Protein AF-A0A3G3IM47-F1 (afdb_monomer_lite)

Foldseek 3Di:
DVVVVVVVVVVVVVVVVVVVVLVVLLVQLLVLLVQLLVLLVQLVVQLPDPQHDLVSLLVSLVRLVVSLVRLVVSLVPHDPVCSVVSVVSSVSSVVSSVSSLVSSLSSQQVPFAKEFAQPPQDPQKWKAWDPSRDIGTADNRIDTDDAQIWIFIDRVPRTDDIDGAHVHDDHDYDDPDPPPD

pLDDT: mean 86.41, std 14.93, range [42.03, 98.44]

Radius of gyration: 25.39 Å; chains: 1; bounding box: 59×24×100 Å

Organism: NCBI:txid2360

Secondary structure (DSSP, 8-state):
-HHHHHHHHHHHHHHHHHHHHHHHHHHHHHHHHHHHHHHHHHHHHHHTSSS--HHHHHHHHHHHHHHHHHHHHHGGGS-GGGHHHHHHHHHHHHHHHHHHHHHHHHHHHHHSEEEEEEES--TTEEEEETTT--EEE-BTTEEEE-TT-EEEEEETTEEEEEEE--SSPPPEE-PPP----

Structure (mmCIF, N/CA/C/O backbone):
data_AF-A0A3G3IM47-F1
#
_entry.id   AF-A0A3G3IM47-F1
#
loop_
_atom_site.group_PDB
_atom_site.id
_atom_site.type_symbol
_atom_site.label_atom_id
_atom_site.label_alt_id
_atom_site.label_comp_id
_atom_site.label_asym_id
_atom_site.label_entity_id
_atom_site.label_seq_id
_atom_site.pdbx_PDB_ins_code
_atom_site.Cartn_x
_atom_site.Cartn_y
_atom_site.Cartn_z
_atom_site.occupancy
_atom_site.B_iso_or_equiv
_atom_site.auth_seq_id
_atom_site.auth_comp_id
_atom_site.auth_asym_id
_atom_site.auth_atom_id
_atom_site.pdbx_PDB_model_num
ATOM 1 N N . MET A 1 1 ? 40.577 -6.777 -50.845 1.00 56.41 1 MET A N 1
ATOM 2 C CA . MET A 1 1 ? 39.109 -6.624 -51.011 1.00 56.41 1 MET A CA 1
ATOM 3 C C . MET A 1 1 ? 38.283 -7.627 -50.199 1.00 56.41 1 MET A C 1
ATOM 5 O O . MET A 1 1 ? 37.457 -7.174 -49.422 1.00 56.41 1 MET A O 1
ATOM 9 N N . LYS A 1 2 ? 38.509 -8.951 -50.280 1.00 55.22 2 LYS A N 1
ATOM 10 C CA . LYS A 1 2 ? 37.697 -9.957 -49.548 1.00 55.22 2 LYS A CA 1
ATOM 11 C C . LYS A 1 2 ? 37.670 -9.803 -48.009 1.00 55.22 2 LYS A C 1
ATOM 13 O O . LYS A 1 2 ? 36.618 -9.989 -47.411 1.00 55.22 2 LYS A O 1
ATOM 18 N N . ASN A 1 3 ? 38.778 -9.401 -47.376 1.00 56.66 3 ASN A N 1
ATOM 19 C CA . ASN A 1 3 ? 38.828 -9.201 -45.916 1.00 56.66 3 ASN A CA 1
ATOM 20 C C . ASN A 1 3 ? 38.098 -7.933 -45.442 1.00 56.66 3 ASN A C 1
ATOM 22 O O . ASN A 1 3 ? 37.548 -7.924 -44.348 1.00 56.66 3 ASN A O 1
ATOM 26 N N . PHE A 1 4 ? 38.040 -6.891 -46.276 1.00 51.66 4 PHE A N 1
ATOM 27 C CA . PHE A 1 4 ? 37.393 -5.621 -45.930 1.00 51.66 4 PHE A CA 1
ATOM 28 C C . PHE A 1 4 ? 35.862 -5.761 -45.906 1.00 51.66 4 PHE A C 1
ATOM 30 O O . PHE A 1 4 ? 35.204 -5.291 -44.987 1.00 51.66 4 PHE A O 1
ATOM 37 N N . ILE A 1 5 ? 35.306 -6.516 -46.862 1.00 61.56 5 ILE A N 1
ATOM 38 C CA . ILE A 1 5 ? 33.871 -6.843 -46.917 1.00 61.56 5 ILE A CA 1
ATOM 39 C C . ILE A 1 5 ? 33.459 -7.703 -45.712 1.00 61.56 5 ILE A C 1
ATOM 41 O O . ILE A 1 5 ? 32.406 -7.470 -45.127 1.00 61.56 5 ILE A O 1
ATOM 45 N N . LYS A 1 6 ? 34.311 -8.653 -45.294 1.00 53.78 6 LYS A N 1
ATOM 46 C CA . LYS A 1 6 ? 34.072 -9.478 -44.098 1.00 53.78 6 LYS A CA 1
ATOM 47 C C . LYS A 1 6 ? 33.996 -8.636 -42.821 1.00 53.78 6 LYS A C 1
ATOM 49 O O . LYS A 1 6 ? 33.078 -8.835 -42.041 1.00 53.78 6 LYS A O 1
ATOM 54 N N . ILE A 1 7 ? 34.913 -7.683 -42.635 1.00 61.50 7 ILE A N 1
ATOM 55 C CA . ILE A 1 7 ? 34.925 -6.793 -41.460 1.00 61.50 7 ILE A CA 1
ATOM 56 C C . ILE A 1 7 ? 33.663 -5.921 -41.419 1.00 61.50 7 ILE A C 1
ATOM 58 O O . ILE A 1 7 ? 33.028 -5.829 -40.373 1.00 61.50 7 ILE A O 1
ATOM 62 N N . ILE A 1 8 ? 33.259 -5.345 -42.556 1.00 64.00 8 ILE A N 1
ATOM 63 C CA . ILE A 1 8 ? 32.045 -4.520 -42.652 1.00 64.00 8 ILE A CA 1
ATOM 64 C C . ILE A 1 8 ? 30.786 -5.344 -42.349 1.00 64.00 8 ILE A C 1
ATOM 66 O O . ILE A 1 8 ? 29.930 -4.884 -41.597 1.00 64.00 8 ILE A O 1
ATOM 70 N N . MET A 1 9 ? 30.682 -6.573 -42.871 1.00 57.03 9 MET A N 1
ATOM 71 C CA . MET A 1 9 ? 29.553 -7.464 -42.573 1.00 57.03 9 MET A CA 1
ATOM 72 C C . MET A 1 9 ? 29.474 -7.824 -41.088 1.00 57.03 9 MET A C 1
ATOM 74 O O . MET A 1 9 ? 28.389 -7.785 -40.517 1.00 57.03 9 MET A O 1
ATOM 78 N N . THR A 1 10 ? 30.603 -8.146 -40.450 1.00 60.84 10 THR A N 1
ATOM 79 C CA . THR A 1 10 ? 30.626 -8.464 -39.016 1.00 60.84 10 THR A CA 1
ATOM 80 C C . THR A 1 10 ? 30.227 -7.253 -38.173 1.00 60.84 10 THR A C 1
ATOM 82 O O . THR A 1 10 ? 29.468 -7.407 -37.221 1.00 60.84 10 THR A O 1
ATOM 85 N N . LEU A 1 11 ? 30.672 -6.047 -38.547 1.00 60.69 11 LEU A N 1
ATOM 86 C CA . LEU A 1 11 ? 30.302 -4.809 -37.857 1.00 60.69 11 LEU A CA 1
ATOM 87 C C . LEU A 1 11 ? 28.799 -4.514 -37.985 1.00 60.69 11 LEU A C 1
ATOM 89 O O . LEU A 1 11 ? 28.153 -4.182 -36.999 1.00 60.69 11 LEU A O 1
ATOM 93 N N . LEU A 1 12 ? 28.230 -4.689 -39.181 1.00 57.31 12 LEU A N 1
ATOM 94 C CA . LEU A 1 12 ? 26.796 -4.518 -39.441 1.00 57.31 12 LEU A CA 1
ATOM 95 C C . LEU A 1 12 ? 25.943 -5.518 -38.658 1.00 57.31 12 LEU A C 1
ATOM 97 O O . LEU A 1 12 ? 24.936 -5.129 -38.075 1.00 57.31 12 LEU A O 1
ATOM 101 N N . VAL A 1 13 ? 26.353 -6.787 -38.606 1.00 59.91 13 VAL A N 1
ATOM 102 C CA . VAL A 1 13 ? 25.663 -7.811 -37.807 1.00 59.91 13 VAL A CA 1
ATOM 103 C C . VAL A 1 13 ? 25.730 -7.469 -36.320 1.00 59.91 13 VAL A C 1
ATOM 105 O O . VAL A 1 13 ? 24.723 -7.592 -35.630 1.00 59.91 13 VAL A O 1
ATOM 108 N N . PHE A 1 14 ? 26.874 -6.983 -35.833 1.00 56.66 14 PHE A N 1
ATOM 109 C CA . PHE A 1 14 ? 27.018 -6.560 -34.442 1.00 56.66 14 PHE A CA 1
ATOM 110 C C . PHE A 1 14 ? 26.111 -5.364 -34.121 1.00 56.66 14 PHE A C 1
ATOM 112 O O . PHE A 1 14 ? 25.335 -5.440 -33.179 1.00 56.66 14 PHE A O 1
ATOM 119 N N . VAL A 1 15 ? 26.103 -4.321 -34.958 1.00 57.84 15 VAL A N 1
ATOM 120 C CA . VAL A 1 15 ? 25.223 -3.146 -34.799 1.00 57.84 15 VAL A CA 1
ATOM 121 C C . VAL A 1 15 ? 23.740 -3.536 -34.832 1.00 57.84 15 VAL A C 1
ATOM 123 O O . VAL A 1 15 ? 22.956 -3.036 -34.030 1.00 57.84 15 VAL A O 1
ATOM 126 N N . MET A 1 16 ? 23.336 -4.454 -35.715 1.00 54.59 16 MET A N 1
ATOM 127 C CA . MET A 1 16 ? 21.949 -4.934 -35.766 1.00 54.59 16 MET A CA 1
ATOM 128 C C . MET A 1 16 ? 21.563 -5.765 -34.536 1.00 54.59 16 MET A C 1
ATOM 130 O O . MET A 1 16 ? 20.450 -5.617 -34.033 1.00 54.59 16 MET A O 1
ATOM 134 N N . LEU A 1 17 ? 22.460 -6.621 -34.035 1.00 55.00 17 LEU A N 1
ATOM 135 C CA . LEU A 1 17 ? 22.230 -7.402 -32.815 1.00 55.00 17 LEU A CA 1
ATOM 136 C C . LEU A 1 17 ? 22.161 -6.502 -31.577 1.00 55.00 17 LEU A C 1
ATOM 138 O O . LEU A 1 17 ? 21.267 -6.684 -30.752 1.00 55.00 17 LEU A O 1
ATOM 142 N N . SER A 1 18 ? 23.037 -5.498 -31.487 1.00 50.84 18 SER A N 1
ATOM 143 C CA . SER A 1 18 ? 23.005 -4.477 -30.440 1.00 50.84 18 SER A CA 1
ATOM 144 C C . SER A 1 18 ? 21.693 -3.699 -30.476 1.00 50.84 18 SER A C 1
ATOM 146 O O . SER A 1 18 ? 21.021 -3.632 -29.459 1.00 50.84 18 SER A O 1
ATOM 148 N N . ASN A 1 19 ? 21.251 -3.218 -31.644 1.00 49.69 19 ASN A N 1
ATOM 149 C CA . ASN A 1 19 ? 19.982 -2.490 -31.781 1.00 49.69 19 ASN A CA 1
ATOM 150 C C . ASN A 1 19 ? 18.741 -3.333 -31.440 1.00 49.69 19 ASN A C 1
ATOM 152 O O . ASN A 1 19 ? 17.735 -2.783 -30.994 1.00 49.69 19 ASN A O 1
ATOM 156 N N . LYS A 1 20 ? 18.793 -4.655 -31.639 1.00 53.84 20 LYS A N 1
ATOM 157 C CA . LYS A 1 20 ? 17.699 -5.559 -31.267 1.00 53.84 20 LYS A CA 1
ATOM 158 C C . LYS A 1 20 ? 17.625 -5.759 -29.752 1.00 53.84 20 LYS A C 1
ATOM 160 O O . LYS A 1 20 ? 16.588 -5.470 -29.172 1.00 53.84 20 LYS A O 1
ATOM 165 N N . ALA A 1 21 ? 18.740 -6.109 -29.108 1.00 53.88 21 ALA A N 1
ATOM 166 C CA . ALA A 1 21 ? 18.813 -6.195 -27.645 1.00 53.88 21 ALA A CA 1
ATOM 167 C C . ALA A 1 21 ? 18.480 -4.848 -26.956 1.00 53.88 21 ALA A C 1
ATOM 169 O O . ALA A 1 21 ? 17.858 -4.821 -25.898 1.00 53.88 21 ALA A O 1
ATOM 170 N N . LEU A 1 22 ? 18.826 -3.727 -27.601 1.00 50.75 22 LEU A N 1
ATOM 171 C CA . LEU A 1 22 ? 18.507 -2.352 -27.194 1.00 50.75 22 LEU A CA 1
ATOM 172 C C . LEU A 1 22 ? 17.009 -2.020 -27.273 1.00 50.75 22 LEU A C 1
ATOM 174 O O . L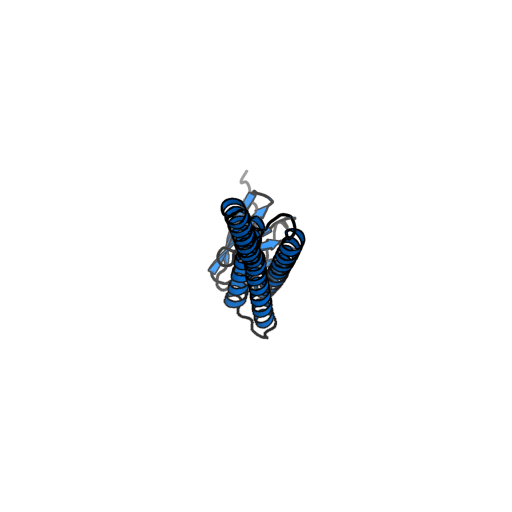EU A 1 22 ? 16.490 -1.236 -26.480 1.00 50.75 22 LEU A O 1
ATOM 178 N N . SER A 1 23 ? 16.314 -2.563 -28.274 1.00 57.25 23 SER A N 1
ATOM 179 C CA . SER A 1 23 ? 14.859 -2.450 -28.403 1.00 57.25 23 SER A CA 1
ATOM 180 C C . SER A 1 23 ? 14.141 -3.304 -27.360 1.00 57.25 23 SER A C 1
ATOM 182 O O . SER A 1 23 ? 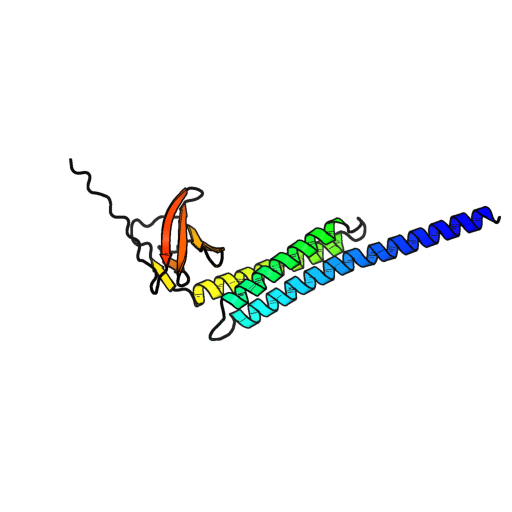13.074 -2.915 -26.894 1.00 57.25 23 SER A O 1
ATOM 184 N N . ASP A 1 24 ? 14.734 -4.437 -26.986 1.00 69.06 24 ASP A N 1
ATOM 185 C CA . ASP A 1 24 ? 14.130 -5.403 -26.073 1.00 69.06 24 ASP A CA 1
ATOM 186 C C . ASP A 1 24 ? 14.134 -4.896 -24.616 1.00 69.06 24 ASP A C 1
ATOM 188 O O . ASP A 1 24 ? 13.150 -5.089 -23.908 1.00 69.06 24 ASP A O 1
ATOM 192 N N . ALA A 1 25 ? 15.173 -4.172 -24.175 1.00 76.69 25 ALA A N 1
ATOM 193 C CA . ALA A 1 25 ? 15.257 -3.659 -22.799 1.00 76.69 25 ALA A CA 1
ATOM 194 C C . ALA A 1 25 ? 14.238 -2.543 -22.493 1.00 76.69 25 ALA A C 1
ATOM 196 O O . ALA A 1 25 ? 13.587 -2.571 -21.452 1.00 76.69 25 ALA A O 1
ATOM 197 N N . VAL A 1 26 ? 14.046 -1.578 -23.401 1.00 85.62 26 VAL A N 1
ATOM 198 C CA . VAL A 1 26 ? 13.015 -0.531 -23.226 1.00 85.62 26 VAL A CA 1
ATOM 199 C C . VAL A 1 26 ? 11.609 -1.123 -23.338 1.00 85.62 26 VAL A C 1
ATOM 201 O O . VAL A 1 26 ? 10.717 -0.743 -22.579 1.00 85.62 26 VAL A O 1
ATOM 204 N N . ALA A 1 27 ? 11.415 -2.100 -24.230 1.00 87.31 27 ALA A N 1
ATOM 205 C CA . ALA A 1 27 ? 10.158 -2.835 -24.313 1.00 87.31 27 ALA A CA 1
ATOM 206 C C . ALA A 1 27 ? 9.838 -3.567 -22.998 1.00 87.31 27 ALA A C 1
ATOM 208 O O . ALA A 1 27 ? 8.695 -3.535 -22.551 1.00 87.31 27 ALA A O 1
ATOM 209 N N . ASP A 1 28 ? 10.837 -4.159 -22.342 1.00 91.06 28 ASP A N 1
ATOM 210 C CA . ASP A 1 28 ? 10.671 -4.833 -21.052 1.00 91.06 28 ASP A CA 1
ATOM 211 C C . ASP A 1 28 ? 10.280 -3.856 -19.926 1.00 91.06 28 ASP A C 1
ATOM 213 O O . ASP A 1 28 ? 9.307 -4.089 -19.203 1.00 91.06 28 ASP A O 1
ATOM 217 N N . VAL A 1 29 ? 10.942 -2.690 -19.845 1.00 93.12 29 VAL A N 1
ATOM 218 C CA . VAL A 1 29 ? 10.541 -1.597 -18.932 1.00 93.12 29 VAL A CA 1
ATOM 219 C C . VAL A 1 29 ? 9.087 -1.187 -19.186 1.00 93.12 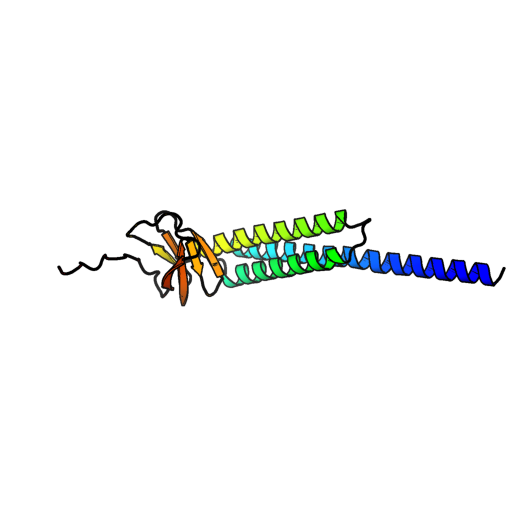29 VAL A C 1
ATOM 221 O O . VAL A 1 29 ? 8.305 -1.065 -18.242 1.00 93.12 29 VAL A O 1
ATOM 224 N N . SER A 1 30 ? 8.703 -1.021 -20.454 1.00 94.44 30 SER A N 1
ATOM 225 C CA . SER A 1 30 ? 7.348 -0.629 -20.855 1.00 94.44 30 SER A CA 1
ATOM 226 C C . SER A 1 30 ? 6.291 -1.670 -20.470 1.00 94.44 30 SER A C 1
ATOM 228 O O . SER A 1 30 ? 5.223 -1.312 -19.962 1.00 94.44 30 SER A O 1
ATOM 230 N N . VAL A 1 31 ? 6.586 -2.963 -20.638 1.00 95.38 31 VAL A N 1
ATOM 231 C CA . VAL A 1 31 ? 5.703 -4.060 -20.212 1.00 95.38 31 VAL A CA 1
ATOM 232 C C . VAL A 1 31 ? 5.500 -4.025 -18.699 1.00 95.38 31 VAL A C 1
ATOM 234 O O . VAL A 1 31 ? 4.362 -4.077 -18.227 1.00 95.38 31 VAL A O 1
ATOM 237 N N . HIS A 1 32 ? 6.575 -3.885 -17.926 1.00 95.06 32 HIS A N 1
ATOM 238 C CA . HIS A 1 32 ? 6.492 -3.824 -16.469 1.00 95.06 32 HIS A CA 1
ATOM 239 C C . HIS A 1 32 ? 5.764 -2.568 -15.964 1.00 95.06 32 HIS A C 1
ATOM 241 O O . HIS A 1 32 ? 4.917 -2.678 -15.073 1.00 95.06 32 HIS A O 1
ATOM 247 N N . ALA A 1 33 ? 6.001 -1.403 -16.570 1.00 95.50 33 ALA A N 1
ATOM 248 C CA . ALA A 1 33 ? 5.268 -0.173 -16.265 1.00 95.50 33 ALA A CA 1
ATOM 249 C C . ALA A 1 33 ? 3.768 -0.304 -16.587 1.00 95.50 33 ALA A C 1
ATOM 251 O O . ALA A 1 33 ? 2.909 0.036 -15.769 1.00 95.50 33 ALA A O 1
ATOM 252 N N . THR A 1 34 ? 3.434 -0.901 -17.734 1.00 96.50 34 THR A N 1
ATOM 253 C CA . THR A 1 34 ? 2.045 -1.187 -18.122 1.00 96.50 34 THR A CA 1
ATOM 254 C C . THR A 1 34 ? 1.373 -2.132 -17.129 1.00 96.50 34 THR A C 1
ATOM 256 O O . THR A 1 34 ? 0.233 -1.892 -16.728 1.00 96.50 34 THR A O 1
ATOM 259 N N . ASN A 1 35 ? 2.069 -3.179 -16.683 1.00 95.81 35 ASN A N 1
ATOM 260 C CA . ASN A 1 35 ? 1.550 -4.112 -15.684 1.00 95.81 35 ASN A CA 1
ATOM 261 C C . ASN A 1 35 ? 1.290 -3.420 -14.340 1.00 95.81 35 ASN A C 1
ATOM 263 O O . ASN A 1 35 ? 0.245 -3.665 -13.732 1.00 95.81 35 ASN A O 1
ATOM 267 N N . ALA A 1 36 ? 2.181 -2.517 -13.912 1.00 97.56 36 ALA A N 1
ATOM 268 C CA . ALA A 1 36 ? 1.983 -1.721 -12.702 1.00 97.56 36 ALA A CA 1
ATOM 269 C C . ALA A 1 36 ? 0.713 -0.865 -12.800 1.00 97.56 36 ALA A C 1
ATOM 271 O O . ALA A 1 36 ? -0.143 -0.914 -11.914 1.00 97.56 36 ALA A O 1
ATOM 272 N N . ARG A 1 37 ? 0.532 -0.162 -13.924 1.00 97.69 37 ARG A N 1
ATOM 273 C CA . ARG A 1 37 ? -0.662 0.649 -14.193 1.00 97.69 37 ARG A CA 1
ATOM 274 C C . ARG A 1 37 ? -1.940 -0.183 -14.254 1.00 97.69 37 ARG A C 1
ATOM 276 O O . ARG A 1 37 ? -2.966 0.211 -13.707 1.00 97.69 37 ARG A O 1
ATOM 283 N N . GLN A 1 38 ? -1.908 -1.339 -14.913 1.00 97.75 38 GLN A N 1
ATOM 284 C CA . GLN A 1 38 ? -3.071 -2.224 -14.982 1.00 97.75 38 GLN A CA 1
ATOM 285 C C . GLN A 1 38 ? -3.455 -2.770 -13.604 1.00 97.75 38 GLN A C 1
ATOM 287 O O . GLN A 1 38 ? -4.644 -2.836 -13.298 1.00 97.75 38 GLN A O 1
ATOM 292 N N . ALA A 1 39 ? -2.476 -3.132 -12.771 1.00 95.94 39 ALA A N 1
ATOM 293 C CA . ALA A 1 39 ? -2.719 -3.545 -11.392 1.00 95.94 39 ALA A CA 1
ATOM 294 C C . ALA A 1 39 ? -3.317 -2.403 -10.559 1.00 95.94 39 ALA A C 1
ATOM 296 O O . ALA A 1 39 ? -4.329 -2.607 -9.893 1.00 95.94 39 ALA A O 1
ATOM 297 N N . ALA A 1 40 ? -2.793 -1.180 -10.683 1.00 97.50 40 ALA A N 1
ATOM 298 C CA . ALA A 1 40 ? -3.372 -0.004 -10.034 1.00 97.50 40 ALA A CA 1
ATOM 299 C C . ALA A 1 40 ? -4.828 0.246 -10.465 1.00 97.50 40 ALA A C 1
ATOM 301 O O . ALA A 1 40 ? -5.703 0.415 -9.621 1.00 97.50 40 ALA A O 1
ATOM 302 N N . ASN A 1 41 ? -5.130 0.150 -11.763 1.00 97.94 41 ASN A N 1
ATOM 303 C CA . ASN A 1 41 ? -6.501 0.279 -12.266 1.00 97.94 41 ASN A CA 1
ATOM 304 C C . ASN A 1 41 ? -7.441 -0.811 -11.719 1.00 97.94 41 ASN A C 1
ATOM 306 O O . ASN A 1 41 ? -8.608 -0.533 -11.445 1.00 97.94 41 ASN A O 1
ATOM 310 N N . ARG A 1 42 ? -6.960 -2.053 -11.556 1.00 97.81 42 ARG A N 1
ATOM 311 C CA . ARG A 1 42 ? -7.745 -3.138 -10.942 1.00 97.81 42 ARG A CA 1
ATOM 312 C C . ARG A 1 42 ? -7.950 -2.916 -9.444 1.00 97.81 42 ARG A C 1
ATOM 314 O O . ARG A 1 42 ? -9.061 -3.138 -8.964 1.00 97.81 42 ARG A O 1
ATOM 321 N N . ALA A 1 43 ? -6.930 -2.433 -8.732 1.00 97.56 43 ALA A N 1
ATOM 322 C CA . ALA A 1 43 ? -7.047 -2.018 -7.335 1.00 97.56 43 ALA A CA 1
ATOM 323 C C . ALA A 1 43 ? -8.119 -0.929 -7.183 1.00 97.56 43 ALA A C 1
ATOM 325 O O . ALA A 1 43 ? -9.018 -1.068 -6.355 1.00 97.56 43 ALA A O 1
ATOM 326 N N . HIS A 1 44 ? -8.084 0.088 -8.047 1.00 98.19 44 HIS A N 1
ATOM 327 C CA . HIS A 1 44 ? -9.061 1.172 -8.068 1.00 98.19 44 HIS A CA 1
ATOM 328 C C . HIS A 1 44 ? -10.480 0.671 -8.336 1.00 98.19 44 HIS A C 1
ATOM 330 O O . HIS A 1 44 ? -11.404 0.958 -7.574 1.00 98.19 44 HIS A O 1
ATOM 336 N N . ALA A 1 45 ? -10.656 -0.133 -9.388 1.00 97.44 45 ALA A N 1
ATOM 337 C CA . ALA A 1 45 ? -11.951 -0.695 -9.760 1.00 97.44 45 ALA A CA 1
ATOM 338 C C . ALA A 1 45 ? -12.571 -1.551 -8.642 1.00 97.44 45 ALA A C 1
ATOM 340 O O . ALA A 1 45 ? -13.793 -1.604 -8.514 1.00 97.44 45 ALA A O 1
ATOM 341 N N . GLU A 1 46 ? -11.750 -2.223 -7.833 1.00 97.94 46 GLU A N 1
ATOM 342 C CA . GLU A 1 46 ? -12.206 -2.933 -6.639 1.00 97.94 46 GLU A CA 1
ATOM 343 C C . GLU A 1 46 ? -12.536 -1.974 -5.484 1.00 97.94 46 GLU A C 1
ATOM 345 O O . GLU A 1 46 ? -13.580 -2.127 -4.851 1.00 97.94 46 GLU A O 1
ATOM 350 N N . ALA A 1 47 ? -11.687 -0.977 -5.224 1.00 97.06 47 ALA A N 1
ATOM 351 C CA . ALA A 1 47 ? -11.827 -0.038 -4.110 1.00 97.06 47 ALA A CA 1
ATOM 352 C C . ALA A 1 47 ? -13.104 0.819 -4.192 1.00 97.06 47 ALA A C 1
ATOM 354 O O . ALA A 1 47 ? -13.728 1.112 -3.166 1.00 97.06 47 ALA A O 1
ATOM 355 N N . VAL A 1 48 ? -13.526 1.189 -5.407 1.00 97.50 48 VAL A N 1
ATOM 356 C CA . VAL A 1 48 ? -14.729 2.011 -5.639 1.00 97.50 48 VAL A CA 1
ATOM 357 C C . VAL A 1 48 ? -16.043 1.231 -5.575 1.00 97.50 48 VAL A C 1
ATOM 359 O O . VAL A 1 48 ? -17.110 1.835 -5.679 1.00 97.50 48 VAL A O 1
ATOM 362 N N . LYS A 1 49 ? -16.007 -0.093 -5.388 1.00 97.12 49 LYS A N 1
ATOM 363 C CA . LYS A 1 49 ? -17.225 -0.887 -5.180 1.00 97.12 49 LYS A CA 1
ATOM 364 C C . LYS A 1 49 ? -17.921 -0.492 -3.877 1.00 97.12 49 LYS A C 1
ATOM 366 O O . LYS A 1 49 ? -17.291 -0.039 -2.913 1.00 97.12 49 LYS A O 1
ATOM 371 N N . ASP A 1 50 ? -19.228 -0.744 -3.822 1.00 93.81 50 ASP A N 1
ATOM 372 C CA . ASP A 1 50 ? -20.033 -0.522 -2.615 1.00 93.81 50 ASP A CA 1
ATOM 373 C C . ASP A 1 50 ? -19.444 -1.285 -1.421 1.00 93.81 50 ASP A C 1
ATOM 375 O O . ASP A 1 50 ? -19.166 -0.695 -0.373 1.00 93.81 50 ASP A O 1
ATOM 379 N N . VAL A 1 51 ? -19.151 -2.573 -1.634 1.00 94.81 51 VAL A N 1
ATOM 380 C CA . VAL A 1 51 ? -18.495 -3.469 -0.675 1.00 94.81 51 VAL A CA 1
ATOM 381 C C . VAL A 1 51 ? -17.163 -3.948 -1.271 1.00 94.81 51 VAL A C 1
ATOM 383 O O . VAL A 1 51 ? -17.147 -4.950 -1.988 1.00 94.81 51 VAL A O 1
ATOM 386 N N . PRO A 1 52 ? -16.053 -3.230 -1.032 1.00 96.06 52 PRO A N 1
ATOM 387 C CA . PRO A 1 52 ? -14.755 -3.584 -1.594 1.00 96.06 52 PRO A CA 1
ATOM 388 C C . PRO A 1 52 ? -14.103 -4.746 -0.830 1.00 96.06 52 PRO A C 1
ATOM 390 O O . PRO A 1 52 ? -14.211 -4.853 0.395 1.00 96.06 52 PRO A O 1
ATOM 393 N N . SER A 1 53 ? -13.363 -5.593 -1.541 1.00 96.50 53 SER A N 1
ATOM 394 C CA . SER A 1 53 ? -12.506 -6.624 -0.955 1.00 96.50 53 SER A CA 1
ATOM 395 C C . SER A 1 53 ? -11.115 -6.066 -0.650 1.00 96.50 53 SER A C 1
ATOM 397 O O . SER A 1 53 ? -10.282 -5.912 -1.546 1.00 96.50 53 SER A O 1
ATOM 399 N N . LEU A 1 54 ? -10.813 -5.841 0.634 1.00 96.19 54 LEU A N 1
ATOM 400 C CA . LEU A 1 54 ? -9.478 -5.411 1.072 1.00 96.19 54 LEU A CA 1
ATOM 401 C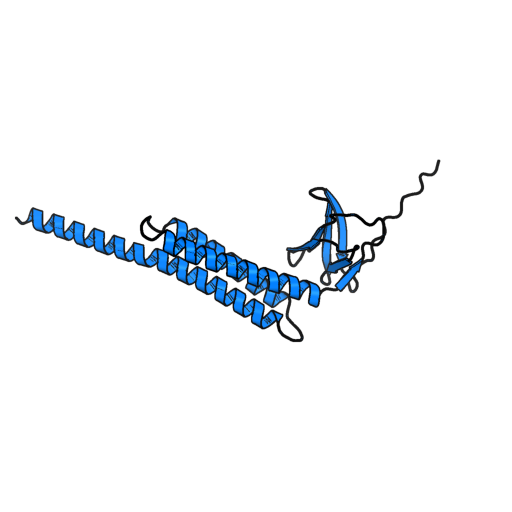 C . LEU A 1 54 ? -8.367 -6.367 0.610 1.00 96.19 54 LEU A C 1
ATOM 403 O O . LEU A 1 54 ? -7.286 -5.926 0.224 1.00 96.19 54 LEU A O 1
ATOM 407 N N . ALA A 1 55 ? -8.625 -7.678 0.626 1.00 95.62 55 ALA A N 1
ATOM 408 C CA . ALA A 1 55 ? -7.650 -8.672 0.187 1.00 95.62 55 ALA A CA 1
ATOM 409 C C . ALA A 1 55 ? -7.309 -8.522 -1.302 1.00 95.62 55 ALA A C 1
ATOM 411 O O . ALA A 1 55 ? -6.138 -8.614 -1.668 1.00 95.62 55 ALA A O 1
ATOM 412 N N . THR A 1 56 ? -8.314 -8.244 -2.135 1.00 97.12 56 THR A N 1
ATOM 413 C CA . THR A 1 56 ? -8.135 -8.032 -3.575 1.00 97.12 56 THR A CA 1
ATOM 414 C C . THR A 1 56 ? -7.382 -6.731 -3.844 1.00 97.12 56 THR A C 1
ATOM 416 O O . THR A 1 56 ? -6.383 -6.756 -4.559 1.00 97.12 56 THR A O 1
ATOM 419 N N . VAL A 1 57 ? -7.779 -5.619 -3.210 1.00 97.62 57 VAL A N 1
ATOM 420 C CA . VAL A 1 57 ? -7.070 -4.333 -3.353 1.00 97.62 57 VAL A CA 1
ATOM 421 C C . VAL A 1 57 ? -5.608 -4.460 -2.908 1.00 97.62 57 VAL A C 1
ATOM 423 O O . VAL A 1 57 ? -4.710 -3.999 -3.607 1.00 97.62 57 VAL A O 1
ATOM 426 N N . ASN A 1 58 ? -5.336 -5.145 -1.791 1.00 97.06 58 ASN A N 1
ATOM 427 C CA . ASN A 1 58 ? -3.969 -5.382 -1.320 1.00 97.06 58 ASN A CA 1
ATOM 428 C C . ASN A 1 58 ? -3.148 -6.262 -2.278 1.00 97.06 58 ASN A C 1
ATOM 430 O O . ASN A 1 58 ? -1.956 -6.023 -2.460 1.00 97.06 58 ASN A O 1
ATOM 434 N N . ALA A 1 59 ? -3.754 -7.291 -2.874 1.00 96.81 59 ALA A N 1
ATOM 435 C CA . ALA A 1 59 ? -3.070 -8.147 -3.841 1.00 96.81 59 ALA A CA 1
ATOM 436 C C . ALA A 1 59 ? -2.654 -7.354 -5.089 1.00 96.81 59 ALA A C 1
ATOM 438 O O . ALA A 1 59 ? -1.505 -7.442 -5.516 1.00 96.81 59 ALA A O 1
ATOM 439 N N . GLU A 1 60 ? -3.553 -6.525 -5.621 1.00 97.69 60 GLU A N 1
ATOM 440 C CA . GLU A 1 60 ? -3.263 -5.670 -6.775 1.00 97.69 60 GLU A CA 1
ATOM 441 C C . GLU A 1 60 ? -2.253 -4.563 -6.434 1.00 97.69 60 GLU A C 1
ATOM 443 O O . GLU A 1 60 ? -1.347 -4.297 -7.221 1.00 97.69 60 GLU A O 1
ATOM 448 N N . TYR A 1 61 ? -2.315 -3.981 -5.231 1.00 97.94 61 TYR A N 1
ATOM 449 C CA . TYR A 1 61 ? -1.284 -3.059 -4.744 1.00 97.94 61 TYR A CA 1
ATOM 450 C C . TYR A 1 61 ? 0.108 -3.715 -4.703 1.00 97.94 61 TYR A C 1
ATOM 452 O O . TYR A 1 61 ? 1.088 -3.135 -5.178 1.00 97.94 61 TYR A O 1
ATOM 460 N N . LYS A 1 62 ? 0.213 -4.944 -4.179 1.00 97.38 62 LYS A N 1
ATOM 461 C CA . LYS A 1 62 ? 1.478 -5.697 -4.167 1.00 97.38 62 LYS A CA 1
ATOM 462 C C . LYS A 1 62 ? 1.978 -5.986 -5.579 1.00 97.38 62 LYS A C 1
ATOM 464 O O . LYS A 1 62 ? 3.155 -5.762 -5.846 1.00 97.38 62 LYS A O 1
ATOM 469 N N . LEU A 1 63 ? 1.090 -6.390 -6.484 1.00 97.06 63 LEU A N 1
ATOM 470 C CA . LEU A 1 63 ? 1.437 -6.638 -7.882 1.00 97.06 63 LEU A CA 1
ATOM 471 C C . LEU A 1 63 ? 1.927 -5.368 -8.592 1.00 97.06 63 LEU A C 1
ATOM 473 O O . LEU A 1 63 ? 2.901 -5.425 -9.346 1.00 97.06 63 LEU A O 1
ATOM 477 N N . ALA A 1 64 ? 1.300 -4.217 -8.330 1.00 97.81 64 ALA A N 1
ATOM 478 C CA . ALA A 1 64 ? 1.762 -2.933 -8.850 1.00 97.81 64 ALA A CA 1
ATOM 479 C C . ALA A 1 64 ? 3.184 -2.624 -8.357 1.00 97.81 64 ALA A C 1
ATOM 481 O O . ALA A 1 64 ? 4.055 -2.272 -9.152 1.00 97.81 64 ALA A O 1
ATOM 482 N N . LYS A 1 65 ? 3.443 -2.831 -7.058 1.00 98.06 65 LYS A N 1
ATOM 483 C CA . LYS A 1 65 ? 4.759 -2.617 -6.437 1.00 98.06 65 LYS A CA 1
ATOM 484 C C . LYS A 1 65 ? 5.836 -3.542 -7.009 1.00 98.06 65 LYS A C 1
ATOM 486 O O . LYS A 1 65 ? 6.942 -3.086 -7.285 1.00 98.06 65 LYS A O 1
ATOM 491 N N . GLU A 1 66 ? 5.521 -4.821 -7.187 1.00 97.94 66 GLU A N 1
ATOM 492 C CA . GLU A 1 66 ? 6.422 -5.805 -7.798 1.00 97.94 66 GLU A CA 1
ATOM 493 C C . GLU A 1 66 ? 6.725 -5.448 -9.259 1.00 97.94 66 GLU A C 1
ATOM 495 O O . GLU A 1 66 ? 7.884 -5.453 -9.667 1.00 97.94 66 GLU A O 1
ATOM 500 N N . SER A 1 67 ? 5.709 -5.045 -10.025 1.00 96.62 67 SER A N 1
ATOM 501 C CA . SER A 1 67 ? 5.869 -4.644 -11.428 1.00 96.62 67 SER A CA 1
ATOM 502 C C . SER A 1 67 ? 6.701 -3.366 -11.575 1.00 96.62 67 SER A C 1
ATOM 504 O O . SER A 1 67 ? 7.589 -3.312 -12.419 1.00 96.62 67 SER A O 1
ATOM 506 N N . ALA A 1 68 ? 6.494 -2.361 -10.720 1.00 97.25 68 ALA A N 1
ATOM 507 C CA . ALA A 1 68 ? 7.313 -1.147 -10.719 1.00 97.25 68 ALA A CA 1
ATOM 508 C C . ALA A 1 68 ? 8.775 -1.429 -10.331 1.00 97.25 68 ALA A C 1
ATOM 510 O O . ALA A 1 68 ? 9.697 -0.840 -10.898 1.00 97.25 68 ALA A O 1
ATOM 511 N N . ALA A 1 69 ? 9.007 -2.364 -9.401 1.00 97.69 69 ALA A N 1
ATOM 512 C CA . ALA A 1 69 ? 10.356 -2.810 -9.068 1.00 97.69 69 ALA A CA 1
ATOM 513 C C . ALA A 1 69 ? 11.040 -3.480 -10.270 1.00 97.69 69 ALA A C 1
ATOM 515 O O . ALA A 1 69 ? 12.191 -3.161 -10.555 1.00 97.69 69 ALA A O 1
ATOM 516 N N . LEU A 1 70 ? 10.329 -4.338 -11.010 1.00 95.00 70 LEU A N 1
ATOM 517 C CA . LEU A 1 70 ? 10.845 -4.947 -12.239 1.00 95.00 70 LEU A CA 1
ATOM 518 C C . LEU A 1 70 ? 11.141 -3.899 -13.319 1.00 95.00 70 LEU A C 1
ATOM 520 O O . LEU A 1 70 ? 12.231 -3.920 -13.876 1.00 95.00 70 LEU A O 1
ATOM 524 N N . ALA A 1 71 ? 10.255 -2.919 -13.537 1.00 94.81 71 ALA A N 1
ATOM 525 C CA . ALA A 1 71 ? 10.508 -1.815 -14.470 1.00 94.81 71 ALA A CA 1
ATOM 526 C C . ALA A 1 71 ? 11.807 -1.067 -14.123 1.00 94.81 71 ALA A C 1
ATOM 528 O O . ALA A 1 71 ? 12.628 -0.787 -14.995 1.00 94.81 71 ALA A O 1
ATOM 529 N N . LYS A 1 72 ? 12.030 -0.795 -12.831 1.00 95.81 72 LYS A N 1
ATOM 530 C CA . LYS A 1 72 ? 13.255 -0.152 -12.343 1.00 95.81 72 LYS A CA 1
ATOM 531 C C . LYS A 1 72 ? 14.498 -1.017 -12.543 1.00 95.81 72 LYS A C 1
ATOM 533 O O . LYS A 1 72 ? 15.555 -0.474 -12.854 1.00 95.81 72 LYS A O 1
ATOM 538 N N . GLU A 1 73 ? 14.405 -2.328 -12.336 1.00 93.56 73 GLU A N 1
ATOM 539 C CA . GLU A 1 73 ? 15.524 -3.243 -12.581 1.00 93.56 73 GLU A CA 1
ATOM 540 C C . GLU A 1 73 ? 15.852 -3.337 -14.076 1.00 93.56 73 GLU A C 1
ATOM 542 O O . GLU A 1 73 ? 17.018 -3.176 -14.438 1.00 93.56 73 GLU A O 1
ATOM 547 N N . SER A 1 74 ? 14.849 -3.484 -14.946 1.00 91.38 74 SER A N 1
ATOM 548 C CA . SER A 1 74 ? 15.037 -3.506 -16.404 1.00 91.38 74 SER A CA 1
ATOM 549 C C . SER A 1 74 ? 15.599 -2.180 -16.926 1.00 91.38 74 SER A C 1
ATOM 551 O O . SER A 1 74 ? 16.453 -2.172 -17.807 1.00 91.38 74 SER A O 1
ATOM 553 N N . ALA A 1 75 ? 15.244 -1.043 -16.320 1.00 92.19 75 ALA A N 1
ATOM 554 C CA . ALA A 1 75 ? 15.798 0.257 -16.700 1.00 92.19 75 ALA A CA 1
ATOM 555 C C . ALA A 1 75 ? 17.313 0.382 -16.434 1.00 92.19 75 ALA A C 1
ATOM 557 O O . ALA A 1 75 ? 17.978 1.227 -17.034 1.00 92.19 75 ALA A O 1
ATOM 558 N N . LYS A 1 76 ? 17.903 -0.455 -15.564 1.00 90.38 76 LYS A N 1
ATOM 559 C CA . LYS A 1 76 ? 19.355 -0.436 -15.300 1.00 90.38 76 LYS A CA 1
ATOM 560 C C . LYS A 1 76 ? 20.186 -0.966 -16.463 1.00 90.38 76 LYS A C 1
ATOM 562 O O . LYS A 1 76 ? 21.370 -0.643 -16.530 1.00 90.38 76 LYS A O 1
ATOM 567 N N . THR A 1 77 ? 19.596 -1.784 -17.332 1.00 87.81 77 THR A N 1
ATOM 568 C CA . THR A 1 77 ? 20.272 -2.393 -18.486 1.00 87.81 77 THR A CA 1
ATOM 569 C C . THR A 1 77 ? 20.033 -1.617 -19.783 1.00 87.81 77 THR A C 1
ATOM 571 O O . THR A 1 77 ? 20.593 -1.978 -20.815 1.00 87.81 77 THR A O 1
ATOM 574 N N . VAL A 1 78 ? 19.239 -0.541 -19.733 1.00 87.00 78 VAL A N 1
ATOM 575 C CA . VAL A 1 78 ? 18.997 0.358 -20.866 1.00 87.00 78 VAL A CA 1
ATOM 576 C C . VAL A 1 78 ? 20.233 1.228 -21.113 1.00 87.00 78 VAL A C 1
ATOM 578 O O . VAL A 1 78 ? 20.794 1.820 -20.187 1.00 87.00 78 VAL A O 1
ATOM 581 N N . GLU A 1 79 ? 20.654 1.308 -22.375 1.00 82.75 79 GLU A N 1
ATOM 582 C CA . GLU A 1 79 ? 21.769 2.156 -22.806 1.00 82.75 79 GLU A CA 1
ATOM 583 C C . GLU A 1 79 ? 21.487 3.651 -22.600 1.00 82.75 79 GLU A C 1
ATOM 585 O O . GLU A 1 79 ? 20.354 4.107 -22.434 1.00 82.75 79 GLU A O 1
ATOM 590 N N . THR A 1 80 ? 22.558 4.442 -22.630 1.00 82.12 80 THR A N 1
ATOM 591 C CA . THR A 1 80 ? 22.524 5.864 -22.251 1.00 82.12 80 THR A CA 1
ATOM 592 C C . THR A 1 80 ? 21.591 6.706 -23.129 1.00 82.12 80 THR A C 1
ATOM 594 O O . THR A 1 80 ? 20.956 7.624 -22.622 1.00 82.12 80 THR A O 1
ATOM 597 N N . ASP A 1 81 ? 21.474 6.393 -24.418 1.00 82.81 81 ASP A N 1
ATOM 598 C CA . ASP A 1 81 ? 20.688 7.147 -25.403 1.00 82.81 81 ASP A CA 1
ATOM 599 C C . ASP A 1 81 ? 19.166 6.969 -25.267 1.00 82.81 81 ASP A C 1
ATOM 601 O O . ASP A 1 81 ? 18.414 7.815 -25.745 1.00 82.81 81 ASP A O 1
ATOM 605 N N . LYS A 1 82 ? 18.706 5.913 -24.582 1.00 83.81 82 LYS A N 1
ATOM 606 C CA . LYS A 1 82 ? 17.281 5.652 -24.295 1.00 83.81 82 LYS A CA 1
ATOM 607 C C . LYS A 1 82 ? 16.929 5.711 -22.811 1.00 83.81 82 LYS A C 1
ATOM 609 O O . LYS A 1 82 ? 15.819 5.365 -22.404 1.00 83.81 82 LYS A O 1
ATOM 614 N N . ARG A 1 83 ? 17.878 6.137 -21.979 1.00 87.00 83 ARG A N 1
ATOM 615 C CA . ARG A 1 83 ? 17.718 6.140 -20.526 1.00 87.00 83 ARG A CA 1
ATOM 616 C C . ARG A 1 83 ? 16.598 7.060 -20.060 1.00 87.00 83 ARG A C 1
ATOM 618 O O . ARG A 1 83 ? 15.897 6.718 -19.116 1.00 87.00 83 ARG A O 1
ATOM 625 N N . ASP A 1 84 ? 16.411 8.185 -20.742 1.00 90.88 84 ASP A N 1
ATOM 626 C CA . ASP A 1 84 ? 15.349 9.137 -20.419 1.00 90.88 84 ASP A CA 1
ATOM 627 C C . ASP A 1 84 ? 13.961 8.526 -20.651 1.00 90.88 84 ASP A C 1
ATOM 629 O O . ASP A 1 84 ? 13.102 8.625 -19.780 1.00 90.88 84 ASP A O 1
ATOM 633 N N . GLU A 1 85 ? 13.767 7.803 -21.759 1.00 90.94 85 GLU A N 1
ATOM 634 C CA . GLU A 1 85 ? 12.519 7.076 -22.040 1.00 90.94 85 GLU A CA 1
ATOM 635 C C . GLU A 1 85 ? 12.237 6.014 -20.966 1.00 90.94 85 GLU A C 1
ATOM 637 O O . GLU A 1 85 ? 11.134 5.942 -20.423 1.00 90.94 85 GLU A O 1
ATOM 642 N N . ALA A 1 86 ? 13.250 5.228 -20.592 1.00 92.69 86 ALA A N 1
ATOM 643 C CA . ALA A 1 86 ? 13.112 4.232 -19.534 1.00 92.69 86 ALA A CA 1
ATOM 644 C C . ALA A 1 86 ? 12.820 4.863 -18.161 1.00 92.69 86 ALA A C 1
ATOM 646 O O . ALA A 1 86 ? 12.020 4.325 -17.398 1.00 92.69 86 ALA A O 1
ATOM 647 N N . ASN A 1 87 ? 13.433 6.007 -17.846 1.00 94.56 87 ASN A N 1
ATOM 648 C CA . ASN A 1 87 ? 13.197 6.719 -16.591 1.00 94.56 87 ASN A CA 1
ATOM 649 C C . ASN A 1 87 ? 11.758 7.239 -16.491 1.00 94.56 87 ASN A C 1
ATOM 651 O O . ASN A 1 87 ? 11.162 7.103 -15.426 1.00 94.56 87 ASN A O 1
ATOM 655 N N . VAL A 1 88 ? 11.192 7.763 -17.585 1.00 96.25 88 VAL A N 1
ATOM 656 C CA . VAL A 1 88 ? 9.782 8.188 -17.632 1.00 96.25 88 VAL A CA 1
ATOM 657 C C . VAL A 1 88 ? 8.857 7.008 -17.336 1.00 96.25 88 VAL A C 1
ATOM 659 O O . VAL A 1 88 ? 7.994 7.105 -16.472 1.00 96.25 88 VAL A O 1
ATOM 662 N N . LEU A 1 89 ? 9.081 5.852 -17.966 1.00 96.19 89 LEU A N 1
ATOM 663 C CA . LEU A 1 89 ? 8.274 4.651 -17.714 1.00 96.19 89 LEU A CA 1
ATOM 664 C C . LEU A 1 89 ? 8.391 4.149 -16.264 1.00 96.19 89 LEU A C 1
ATOM 666 O O . LEU A 1 89 ? 7.420 3.661 -15.684 1.00 96.19 89 LEU A O 1
ATOM 670 N N . VAL A 1 90 ? 9.573 4.268 -15.652 1.00 97.62 90 VAL A N 1
ATOM 671 C CA . VAL A 1 90 ? 9.772 3.949 -14.229 1.00 97.62 90 VAL A CA 1
ATOM 672 C C . VAL A 1 90 ? 9.031 4.937 -13.329 1.00 97.62 90 VAL A C 1
ATOM 674 O O . VAL A 1 90 ? 8.468 4.526 -12.314 1.00 97.62 90 VAL A O 1
ATOM 677 N N . GLU A 1 91 ? 9.025 6.223 -13.671 1.00 98.06 91 GLU A N 1
ATOM 678 C CA . GLU A 1 91 ? 8.259 7.245 -12.957 1.00 98.06 91 GLU A CA 1
ATOM 679 C C . GLU A 1 91 ? 6.757 6.949 -13.023 1.00 98.06 91 GLU A C 1
ATOM 681 O O . GLU A 1 91 ? 6.134 6.807 -11.972 1.00 98.06 91 GLU A O 1
ATOM 686 N N . GLU A 1 92 ? 6.215 6.690 -14.215 1.00 96.62 92 GLU A N 1
ATOM 687 C CA . GLU A 1 92 ? 4.814 6.287 -14.410 1.00 96.62 92 GLU A CA 1
ATOM 688 C C . GLU A 1 92 ? 4.451 5.032 -13.594 1.00 96.62 92 GLU A C 1
ATOM 690 O O . GLU A 1 92 ? 3.380 4.947 -12.985 1.00 96.62 92 GLU A O 1
ATOM 695 N N . ALA A 1 93 ? 5.350 4.044 -13.532 1.00 97.38 93 ALA A N 1
ATOM 696 C CA . ALA A 1 93 ? 5.140 2.849 -12.720 1.00 97.38 93 ALA A CA 1
ATOM 697 C C . ALA A 1 93 ? 5.098 3.169 -11.214 1.00 97.38 93 ALA A C 1
ATOM 699 O O . ALA A 1 93 ? 4.298 2.584 -10.481 1.00 97.38 93 ALA A O 1
ATOM 700 N N . ASN A 1 94 ? 5.934 4.096 -10.737 1.00 98.38 94 ASN A N 1
ATOM 701 C CA . ASN A 1 94 ? 5.928 4.532 -9.339 1.00 98.38 94 ASN A CA 1
ATOM 702 C C . ASN A 1 94 ? 4.676 5.349 -8.993 1.00 98.38 94 ASN A C 1
ATOM 704 O O . ASN A 1 94 ? 4.135 5.179 -7.898 1.00 98.38 94 ASN A O 1
ATOM 708 N N . GLU A 1 95 ? 4.188 6.184 -9.911 1.00 98.31 95 GLU A N 1
ATOM 709 C CA . GLU A 1 95 ? 2.909 6.887 -9.762 1.00 98.31 95 GLU A CA 1
ATOM 710 C C . GLU A 1 95 ? 1.752 5.891 -9.621 1.00 98.31 95 GLU A C 1
ATOM 712 O O . GLU A 1 95 ? 0.975 5.978 -8.669 1.00 98.31 95 GLU A O 1
ATOM 717 N N . ALA A 1 96 ? 1.711 4.852 -10.462 1.00 97.44 96 ALA A N 1
ATOM 718 C CA . ALA A 1 96 ? 0.713 3.787 -10.353 1.00 97.44 96 ALA A CA 1
ATOM 719 C C . ALA A 1 96 ? 0.757 3.066 -8.989 1.00 97.44 96 ALA A C 1
ATOM 721 O O . ALA A 1 96 ? -0.283 2.719 -8.424 1.00 97.44 96 ALA A O 1
ATOM 722 N N . VAL A 1 97 ? 1.949 2.859 -8.416 1.00 98.44 97 VAL A N 1
ATOM 723 C CA . VAL A 1 97 ? 2.094 2.298 -7.059 1.00 98.44 97 VAL A CA 1
ATOM 724 C C . VAL A 1 97 ? 1.550 3.252 -5.998 1.00 98.44 97 VAL A C 1
ATOM 726 O O . VAL A 1 97 ? 0.935 2.791 -5.033 1.00 98.44 97 VAL A O 1
ATOM 729 N N . ALA A 1 98 ? 1.773 4.559 -6.145 1.00 98.25 98 ALA A N 1
ATOM 730 C CA . ALA A 1 98 ? 1.248 5.563 -5.224 1.00 98.25 98 ALA A CA 1
ATOM 731 C C . ALA A 1 98 ? -0.288 5.602 -5.253 1.00 98.25 98 ALA A C 1
ATOM 733 O O . ALA A 1 98 ? -0.915 5.597 -4.189 1.00 98.25 98 ALA A O 1
ATOM 734 N N . ASP A 1 99 ? -0.887 5.535 -6.442 1.00 97.81 99 ASP A N 1
ATOM 735 C CA . ASP A 1 99 ? -2.340 5.462 -6.619 1.00 97.81 99 ASP A CA 1
ATOM 736 C C . ASP A 1 99 ? -2.922 4.182 -6.006 1.00 97.81 99 ASP A C 1
ATOM 738 O O . ASP A 1 99 ? -3.834 4.240 -5.178 1.00 97.81 99 ASP A O 1
ATOM 742 N N . ALA A 1 100 ? -2.328 3.022 -6.300 1.00 97.69 100 ALA A N 1
ATOM 743 C CA . ALA A 1 100 ? -2.756 1.752 -5.715 1.00 97.69 100 ALA A CA 1
ATOM 744 C C . ALA A 1 100 ? -2.612 1.735 -4.181 1.00 97.69 100 ALA A C 1
ATOM 746 O O . ALA A 1 100 ? -3.460 1.179 -3.480 1.00 97.69 100 ALA A O 1
ATOM 747 N N . LYS A 1 101 ? -1.562 2.371 -3.635 1.00 97.69 101 LYS A N 1
ATOM 748 C CA . LYS A 1 101 ? -1.380 2.525 -2.182 1.00 97.69 101 LYS A CA 1
ATOM 749 C C . LYS A 1 101 ? -2.485 3.386 -1.575 1.00 97.69 101 LYS A C 1
ATOM 751 O O . LYS A 1 101 ? -2.986 3.061 -0.500 1.00 97.69 101 LYS A O 1
ATOM 756 N N . LYS A 1 102 ? -2.869 4.475 -2.243 1.00 97.56 102 LYS A N 1
ATOM 757 C CA . LYS A 1 102 ? -3.962 5.348 -1.802 1.00 97.56 102 LYS A CA 1
ATOM 758 C C . LYS A 1 102 ? -5.285 4.584 -1.745 1.00 97.56 102 LYS A C 1
ATOM 760 O O . LYS A 1 102 ? -5.973 4.664 -0.728 1.00 97.56 102 LYS A O 1
ATOM 765 N N . ASP A 1 103 ? -5.599 3.800 -2.774 1.00 98.12 103 ASP A N 1
ATOM 766 C CA . ASP A 1 103 ? -6.808 2.969 -2.807 1.00 98.12 103 ASP A CA 1
ATOM 767 C C . ASP A 1 103 ? -6.781 1.855 -1.752 1.00 98.12 103 ASP A C 1
ATOM 769 O O . ASP A 1 103 ? -7.792 1.600 -1.090 1.00 98.12 103 ASP A O 1
ATOM 773 N N . PHE A 1 104 ? -5.620 1.232 -1.523 1.00 97.88 104 PHE A N 1
ATOM 774 C CA . PHE A 1 104 ? -5.426 0.277 -0.431 1.00 97.88 104 PHE A CA 1
ATOM 775 C C . PHE A 1 104 ? -5.686 0.916 0.937 1.00 97.88 104 PHE A C 1
ATOM 777 O O . PHE A 1 104 ? -6.484 0.381 1.708 1.00 97.88 104 PHE A O 1
ATOM 784 N N . ASN A 1 105 ? -5.081 2.071 1.224 1.00 96.38 105 ASN A N 1
ATOM 785 C CA . ASN A 1 105 ? -5.265 2.773 2.495 1.00 96.38 105 ASN A CA 1
ATOM 786 C C . ASN A 1 105 ? -6.734 3.166 2.712 1.00 96.38 105 ASN A C 1
ATOM 788 O O . ASN A 1 105 ? -7.299 2.884 3.768 1.00 96.38 105 ASN A O 1
ATOM 792 N N . ALA A 1 106 ? -7.376 3.745 1.694 1.00 95.62 106 ALA A N 1
ATOM 793 C CA . ALA A 1 106 ? -8.786 4.119 1.759 1.00 95.62 106 ALA A CA 1
ATOM 794 C C . ALA A 1 106 ? -9.693 2.899 1.988 1.00 95.62 106 ALA A C 1
ATOM 796 O O . ALA A 1 106 ? -10.613 2.948 2.805 1.00 95.62 106 ALA A O 1
ATOM 797 N N . THR A 1 107 ? -9.417 1.780 1.312 1.00 97.50 107 THR A N 1
ATOM 798 C CA . THR A 1 107 ? -10.174 0.530 1.479 1.00 97.50 107 THR A CA 1
ATOM 799 C C . THR A 1 107 ? -9.967 -0.071 2.865 1.00 97.50 107 THR A C 1
ATOM 801 O O . THR A 1 107 ? -10.928 -0.531 3.486 1.00 97.50 107 THR A O 1
ATOM 804 N N . TYR A 1 108 ? -8.733 -0.056 3.370 1.00 96.69 108 TYR A N 1
ATOM 805 C CA . TYR A 1 108 ? -8.400 -0.554 4.700 1.00 96.69 108 TYR A CA 1
ATOM 806 C C . TYR A 1 108 ? -9.164 0.218 5.779 1.00 96.69 108 TYR A C 1
ATOM 808 O O . TYR A 1 108 ? -9.780 -0.397 6.645 1.00 96.69 108 TYR A O 1
ATOM 816 N N . GLU A 1 109 ? -9.199 1.549 5.703 1.00 94.62 109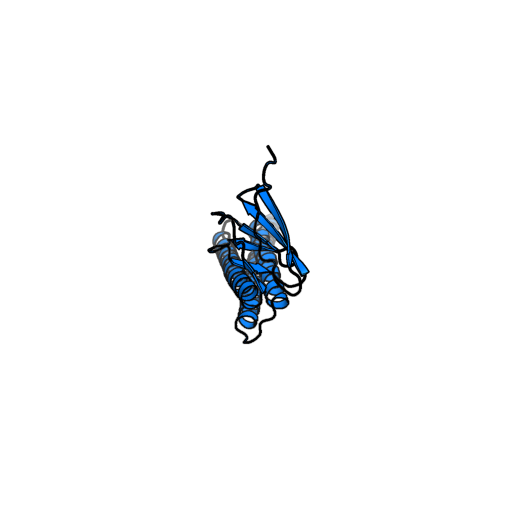 GLU A N 1
ATOM 817 C CA . GLU A 1 109 ? -9.949 2.379 6.653 1.00 94.62 109 GLU A CA 1
ATOM 818 C C . GLU A 1 109 ? -11.468 2.230 6.490 1.00 94.62 109 GLU A C 1
ATOM 820 O O . GLU A 1 109 ? -12.180 2.120 7.486 1.00 94.62 109 GLU A O 1
ATOM 825 N N . LYS A 1 110 ? -11.974 2.155 5.248 1.00 94.75 110 LYS A N 1
ATOM 826 C CA . LYS A 1 110 ? -13.408 1.968 4.948 1.00 94.75 110 LYS A CA 1
ATOM 827 C C . LYS A 1 110 ? -13.952 0.644 5.491 1.00 94.75 110 LYS A C 1
ATOM 829 O O . LYS A 1 110 ? -15.096 0.589 5.933 1.00 94.75 110 LYS A O 1
ATOM 834 N N . THR A 1 111 ? -13.160 -0.423 5.420 1.00 94.62 111 THR A N 1
ATOM 835 C CA . THR A 1 111 ? -13.554 -1.778 5.855 1.00 94.62 111 THR A CA 1
ATOM 836 C C . THR A 1 111 ? -13.107 -2.112 7.278 1.00 94.62 111 THR A C 1
ATOM 838 O O . THR A 1 111 ? -13.562 -3.101 7.851 1.00 94.62 111 THR A O 1
ATOM 841 N N . GLY A 1 112 ? -12.213 -1.303 7.846 1.00 93.94 112 GLY A N 1
ATOM 842 C CA . GLY A 1 112 ? -11.585 -1.549 9.132 1.00 93.94 112 GLY A CA 1
ATOM 843 C C . GLY A 1 112 ? -12.507 -1.320 10.321 1.00 93.94 112 GLY A C 1
ATOM 844 O O . GLY A 1 112 ? -13.401 -0.474 10.326 1.00 93.94 112 GLY A O 1
ATOM 845 N N . ILE A 1 113 ? -12.231 -2.059 11.389 1.00 95.19 113 ILE A N 1
ATOM 846 C CA . ILE A 1 113 ? -12.833 -1.859 12.697 1.00 95.19 113 ILE A CA 1
ATOM 847 C C . ILE A 1 113 ? -12.140 -0.661 13.340 1.00 95.19 113 ILE A C 1
ATOM 849 O O . ILE A 1 113 ? -10.929 -0.666 13.568 1.00 95.19 113 ILE A O 1
ATOM 853 N N . GLN A 1 114 ? -12.920 0.372 13.638 1.00 94.12 114 GLN A N 1
ATOM 854 C CA . GLN A 1 114 ? -12.413 1.572 14.285 1.00 94.12 114 GLN A CA 1
ATOM 855 C C . GLN A 1 114 ? -12.191 1.334 15.786 1.00 94.12 114 GLN A C 1
ATOM 857 O O . GLN A 1 114 ? -13.094 0.879 16.491 1.00 94.12 114 GLN A O 1
ATOM 862 N N . GLY A 1 115 ? -11.008 1.693 16.281 1.00 91.81 115 GLY A N 1
ATOM 863 C CA . GLY A 1 115 ? -10.649 1.712 17.698 1.00 91.81 115 GLY A CA 1
ATOM 864 C C . GLY A 1 115 ? -10.193 3.093 18.165 1.00 91.81 115 GLY A C 1
ATOM 865 O O . GLY A 1 115 ? -10.034 4.018 17.366 1.00 91.81 115 GLY A O 1
ATOM 866 N N . TYR A 1 116 ? -9.977 3.229 19.478 1.00 90.75 116 TYR A N 1
ATOM 867 C CA . TYR A 1 116 ? -9.518 4.480 20.086 1.00 90.75 116 TYR A CA 1
ATOM 868 C C . TYR A 1 116 ? -8.432 4.271 21.141 1.00 90.75 116 TYR A C 1
ATOM 870 O O . TYR A 1 116 ? -8.586 3.488 22.078 1.00 90.75 116 TYR A O 1
ATOM 878 N N . TRP A 1 117 ? -7.369 5.058 21.032 1.00 89.25 117 TRP A N 1
ATOM 879 C CA . TRP A 1 117 ? -6.403 5.342 22.081 1.00 89.25 117 TRP A CA 1
ATOM 880 C C . TRP A 1 117 ? -6.875 6.562 22.873 1.00 89.25 117 TRP A C 1
ATOM 882 O O . TRP A 1 117 ? -6.765 7.698 22.416 1.00 89.25 117 TRP A O 1
ATOM 892 N N . LYS A 1 118 ? -7.462 6.341 24.049 1.00 80.62 118 LYS A N 1
ATOM 893 C CA . LYS A 1 118 ? -8.206 7.386 24.763 1.00 80.62 118 LYS A CA 1
ATOM 894 C C . LYS A 1 118 ? -7.342 8.195 25.725 1.00 80.62 118 LYS A C 1
ATOM 896 O O . LYS A 1 118 ? -7.538 9.403 25.835 1.00 80.62 118 LYS A O 1
ATOM 901 N N . TYR A 1 119 ? -6.427 7.551 26.452 1.00 78.69 119 TYR A N 1
ATOM 902 C CA . TYR A 1 119 ? -5.631 8.244 27.466 1.00 78.69 119 TYR A CA 1
ATOM 903 C C . TYR A 1 119 ? -4.292 7.541 27.767 1.00 78.69 119 TYR A C 1
ATOM 905 O O . TYR A 1 119 ? -4.294 6.319 27.921 1.00 78.69 119 TYR A O 1
ATOM 913 N N . PRO A 1 120 ? -3.174 8.285 27.902 1.00 79.12 120 PRO A N 1
ATOM 914 C CA . PRO A 1 120 ? -3.032 9.700 27.541 1.00 79.12 120 PRO A CA 1
ATOM 915 C C . PRO A 1 120 ? -3.145 9.884 26.019 1.00 79.12 120 PRO A C 1
ATOM 917 O O . PRO A 1 120 ? -2.879 8.950 25.269 1.00 79.12 120 PRO A O 1
ATOM 920 N N . SER A 1 121 ? -3.538 11.072 25.550 1.00 75.94 121 SER A N 1
ATOM 921 C CA . SER A 1 121 ? -3.436 11.400 24.121 1.00 75.94 121 SER A CA 1
ATOM 922 C C . SER A 1 121 ? -1.964 11.589 23.772 1.00 75.94 121 SER A C 1
ATOM 924 O O . SER A 1 121 ? -1.323 12.499 24.296 1.00 75.94 121 SER A O 1
ATOM 926 N N . ILE A 1 122 ? -1.428 10.734 22.906 1.00 82.62 122 ILE A N 1
ATOM 927 C CA . ILE A 1 122 ? -0.019 10.758 22.519 1.00 82.62 122 ILE A CA 1
ATOM 928 C C . ILE A 1 122 ? 0.089 11.315 21.098 1.00 82.62 122 ILE A C 1
ATOM 930 O O . ILE A 1 122 ? -0.416 10.715 20.153 1.00 82.62 122 ILE A O 1
ATOM 934 N N . SER A 1 123 ? 0.740 12.469 20.950 1.00 83.25 123 SER A N 1
ATOM 935 C CA . SER A 1 123 ? 1.015 13.056 19.633 1.00 83.25 123 SER A CA 1
ATOM 936 C C . SER A 1 123 ? 2.070 12.243 18.877 1.00 83.25 123 SER A C 1
ATOM 938 O O . SER A 1 123 ? 3.031 11.775 19.488 1.00 83.25 123 SER A O 1
ATOM 940 N N . GLY A 1 124 ? 1.906 12.093 17.559 1.00 86.69 124 GLY A N 1
ATOM 941 C CA . GLY A 1 124 ? 2.846 11.355 16.704 1.00 86.69 124 GLY A CA 1
ATOM 942 C C . GLY A 1 124 ? 2.829 9.838 16.905 1.00 86.69 124 GLY A C 1
ATOM 943 O O . GLY A 1 124 ? 3.784 9.159 16.532 1.00 86.69 124 GLY A O 1
ATOM 944 N N . LEU A 1 125 ? 1.774 9.302 17.526 1.00 91.31 125 LEU A N 1
ATOM 945 C CA . LEU A 1 125 ? 1.595 7.865 17.679 1.00 91.31 125 LEU A CA 1
ATOM 946 C C . LEU A 1 125 ? 1.194 7.259 16.328 1.00 91.31 125 LEU A C 1
ATOM 948 O O . LEU A 1 125 ? 0.107 7.526 15.810 1.00 91.31 125 LEU A O 1
ATOM 952 N N . SER A 1 126 ? 2.070 6.431 15.772 1.00 94.69 126 SER A N 1
ATOM 953 C CA . SER A 1 126 ? 1.796 5.637 14.579 1.00 94.69 126 SER A CA 1
ATOM 954 C C . SER A 1 126 ? 1.444 4.206 14.957 1.00 94.69 126 SER A C 1
ATOM 956 O O . SER A 1 126 ? 1.679 3.756 16.084 1.00 94.69 126 SER A O 1
ATOM 958 N N . TYR A 1 127 ? 0.847 3.477 14.026 1.00 94.19 127 TYR A N 1
ATOM 959 C CA . TYR A 1 127 ? 0.543 2.071 14.201 1.00 94.19 127 TYR A CA 1
ATOM 960 C C . TYR A 1 127 ? 0.726 1.297 12.905 1.00 94.19 127 TYR A C 1
ATOM 962 O O . TYR A 1 127 ? 0.483 1.809 11.812 1.00 94.19 127 TYR A O 1
ATOM 970 N N . THR A 1 128 ? 1.146 0.042 13.043 1.00 94.88 128 THR A N 1
ATOM 971 C CA . THR A 1 128 ? 1.269 -0.888 11.923 1.00 94.88 128 THR A CA 1
ATOM 972 C C . THR A 1 128 ? 0.445 -2.144 12.152 1.00 94.88 128 THR A C 1
ATOM 974 O O . THR A 1 128 ? 0.351 -2.639 13.281 1.00 94.88 128 THR A O 1
ATOM 977 N N . SER A 1 129 ? -0.176 -2.651 11.088 1.00 94.00 129 SER A N 1
ATOM 978 C CA . SER A 1 129 ? -0.976 -3.876 11.114 1.00 94.00 129 SER A CA 1
ATOM 979 C C . SER A 1 129 ? -0.180 -5.083 10.619 1.00 94.00 129 SER A C 1
ATOM 981 O O . SER A 1 129 ? 0.654 -4.969 9.726 1.00 94.00 129 SER A O 1
ATOM 983 N N . SER A 1 130 ? -0.415 -6.264 11.192 1.00 89.06 130 SER A N 1
ATOM 984 C CA . SER A 1 130 ? 0.414 -7.440 10.900 1.00 89.06 130 SER A CA 1
ATOM 985 C C . SER A 1 130 ? 0.043 -8.213 9.632 1.00 89.06 130 SER A C 1
ATOM 987 O O . SER A 1 130 ? 0.889 -8.933 9.111 1.00 89.06 130 SER A O 1
ATOM 989 N N . VAL A 1 131 ? -1.216 -8.174 9.176 1.00 86.25 131 VAL A N 1
ATOM 990 C CA . VAL A 1 131 ? -1.662 -9.005 8.036 1.00 86.25 131 VAL A CA 1
ATOM 991 C C . VAL A 1 131 ? -1.483 -8.247 6.731 1.00 86.25 131 VAL A C 1
ATOM 993 O O . VAL A 1 131 ? -0.921 -8.775 5.769 1.00 86.25 131 VAL A O 1
ATOM 996 N N . PHE A 1 132 ? -1.943 -7.000 6.704 1.00 87.75 132 PHE A N 1
ATOM 997 C CA . PHE A 1 132 ? -1.882 -6.171 5.507 1.00 87.75 132 PHE A CA 1
ATOM 998 C C . PHE A 1 132 ? -0.672 -5.228 5.476 1.00 87.75 132 PHE A C 1
ATOM 1000 O O . PHE A 1 132 ? -0.439 -4.612 4.440 1.00 87.75 132 PHE A O 1
ATOM 1007 N N . ASN A 1 133 ? 0.130 -5.159 6.549 1.00 88.56 133 ASN A N 1
ATOM 1008 C CA . ASN A 1 133 ? 1.226 -4.191 6.699 1.00 88.56 133 ASN A CA 1
ATOM 1009 C C . ASN A 1 133 ? 0.750 -2.748 6.468 1.00 88.56 133 ASN A C 1
ATOM 1011 O O . ASN A 1 133 ? 1.466 -1.944 5.874 1.00 88.56 133 ASN A O 1
ATOM 1015 N N . TYR A 1 134 ? -0.477 -2.437 6.896 1.00 93.44 134 TYR A N 1
ATOM 1016 C CA . TYR A 1 134 ? -0.988 -1.075 6.836 1.00 93.44 134 TYR A CA 1
ATOM 1017 C C . TYR A 1 134 ? -0.235 -0.224 7.854 1.00 93.44 134 TYR A C 1
ATOM 1019 O O . TYR A 1 134 ? -0.045 -0.646 8.995 1.00 93.44 134 TYR A O 1
ATOM 1027 N N . GLU A 1 135 ? 0.175 0.965 7.433 1.00 94.06 135 GLU A N 1
ATOM 1028 C CA . GLU A 1 135 ? 0.834 1.960 8.269 1.00 94.06 135 GLU A CA 1
ATOM 1029 C C . GLU A 1 135 ? -0.098 3.163 8.376 1.00 94.06 135 GLU A C 1
ATOM 1031 O O . GLU A 1 135 ? -0.473 3.752 7.361 1.00 94.06 135 GLU A O 1
ATOM 1036 N N . GLY A 1 136 ? -0.470 3.514 9.603 1.00 92.19 136 GLY A N 1
ATOM 1037 C CA . GLY A 1 136 ? -1.332 4.651 9.882 1.00 92.19 136 GLY A CA 1
ATOM 1038 C C . GLY A 1 136 ? -0.810 5.491 11.035 1.00 92.19 136 GLY A C 1
ATOM 1039 O O . GLY A 1 136 ? 0.002 5.051 11.850 1.00 92.19 136 GLY A O 1
ATOM 1040 N N . GLU A 1 137 ? -1.320 6.710 11.124 1.00 92.19 137 GLU A N 1
ATOM 1041 C CA . GLU A 1 137 ? -1.133 7.585 12.276 1.00 92.19 137 GLU A CA 1
ATOM 1042 C C . GLU A 1 137 ? -2.454 7.730 13.015 1.00 92.19 137 GLU A C 1
ATOM 1044 O O . GLU A 1 137 ? -3.529 7.729 12.408 1.00 92.19 137 GLU A O 1
ATOM 1049 N N . THR A 1 138 ? -2.398 7.813 14.342 1.00 89.31 138 THR A N 1
ATOM 1050 C CA . THR A 1 138 ? -3.623 8.038 15.104 1.00 89.31 138 THR A CA 1
ATOM 1051 C C . THR A 1 138 ? -4.082 9.487 14.954 1.00 89.31 138 THR A C 1
ATOM 1053 O O . THR A 1 138 ? -3.311 10.405 15.228 1.00 89.31 138 THR A O 1
ATOM 1056 N N . ASP A 1 139 ? -5.352 9.705 14.612 1.00 87.62 139 ASP A N 1
ATOM 1057 C CA . ASP A 1 139 ? -5.982 11.034 14.604 1.00 87.62 139 ASP A CA 1
ATOM 1058 C C . ASP A 1 139 ? -6.915 11.162 15.809 1.00 87.62 139 ASP A C 1
ATOM 1060 O O . ASP A 1 139 ? -7.912 10.444 15.915 1.00 87.62 139 ASP A O 1
ATOM 1064 N N . LYS A 1 140 ? -6.572 12.035 16.765 1.00 85.38 140 LYS A N 1
ATOM 1065 C CA . LYS A 1 140 ? -7.272 12.147 18.063 1.00 85.38 140 LYS A CA 1
ATOM 1066 C C . LYS A 1 140 ? -7.420 10.783 18.760 1.00 85.38 140 LYS A C 1
ATOM 1068 O O . LYS A 1 140 ? -8.449 10.480 19.363 1.00 85.38 140 LYS A O 1
ATOM 1073 N N . GLY A 1 141 ? -6.397 9.936 18.619 1.00 87.00 141 GLY A N 1
ATOM 1074 C CA . GLY A 1 141 ? -6.362 8.572 19.144 1.00 87.00 141 GLY A CA 1
ATOM 1075 C C . GLY A 1 141 ? -7.126 7.534 18.316 1.00 87.00 141 GLY A C 1
ATOM 1076 O O . GLY A 1 141 ? -7.046 6.348 18.625 1.00 87.00 141 GLY A O 1
ATOM 1077 N N . LYS A 1 142 ? -7.857 7.924 17.268 1.00 91.44 142 LYS A N 1
ATOM 1078 C CA . LYS A 1 142 ? -8.557 6.990 16.378 1.00 91.44 142 LYS A CA 1
ATOM 1079 C C . LYS A 1 142 ? -7.551 6.147 15.594 1.00 91.44 142 LYS A C 1
ATOM 1081 O O . LYS A 1 142 ? -6.583 6.689 15.069 1.00 91.44 142 LYS A O 1
ATOM 1086 N N . TYR A 1 143 ? -7.810 4.850 15.471 1.00 93.31 143 TYR A N 1
ATOM 1087 C CA . TYR A 1 143 ? -7.037 3.934 14.630 1.00 93.31 143 TYR A CA 1
ATOM 1088 C C . TYR A 1 143 ? -7.952 2.888 13.979 1.00 93.31 143 TYR A C 1
ATOM 1090 O O . TYR A 1 143 ? -9.078 2.681 14.440 1.00 93.31 143 TYR A O 1
ATOM 1098 N N . TYR A 1 144 ? -7.470 2.220 12.931 1.00 94.75 144 TYR A N 1
ATOM 1099 C CA . TYR A 1 144 ? -8.210 1.183 12.208 1.00 94.75 144 TYR A CA 1
ATOM 1100 C C . TYR A 1 144 ? -7.473 -0.156 12.235 1.00 94.75 144 TYR A C 1
ATOM 1102 O O . TYR A 1 144 ? -6.249 -0.220 12.118 1.00 94.75 144 TYR A O 1
ATOM 1110 N N . CYS A 1 145 ? -8.218 -1.248 12.374 1.00 95.00 145 CYS A N 1
ATOM 1111 C CA . CYS A 1 145 ? -7.668 -2.597 12.315 1.00 95.00 145 CYS A CA 1
ATOM 1112 C C . CYS A 1 145 ? -8.607 -3.574 11.624 1.00 95.00 145 CYS A C 1
ATOM 1114 O O . CYS A 1 145 ? -9.824 -3.408 11.660 1.00 95.00 145 CYS A O 1
ATOM 1116 N N . GLN A 1 146 ? -8.054 -4.628 11.034 1.00 95.12 146 GLN A N 1
ATOM 1117 C CA . GLN A 1 146 ? -8.841 -5.755 10.554 1.00 95.12 146 GLN A CA 1
ATOM 1118 C C . GLN A 1 146 ? -8.943 -6.833 11.630 1.00 95.12 146 GLN A C 1
ATOM 1120 O O . GLN A 1 146 ? -8.083 -6.994 12.499 1.00 95.12 146 GLN A O 1
ATOM 1125 N N . LYS A 1 147 ? -10.015 -7.618 11.558 1.00 93.12 147 LYS A N 1
ATOM 1126 C CA . LYS A 1 147 ? -10.245 -8.740 12.467 1.00 93.12 147 LYS A CA 1
ATOM 1127 C C . LYS A 1 147 ? -9.051 -9.703 12.464 1.00 93.12 147 LYS A C 1
ATOM 1129 O O . LYS A 1 147 ? -8.617 -10.166 11.414 1.00 93.12 147 LYS A O 1
ATOM 1134 N N . ARG A 1 148 ? -8.592 -10.067 13.665 1.00 91.44 148 ARG A N 1
ATOM 1135 C CA . ARG A 1 148 ? -7.433 -10.934 13.961 1.00 91.44 148 ARG A CA 1
ATOM 1136 C C . ARG A 1 148 ? -6.067 -10.348 13.594 1.00 91.44 148 ARG A C 1
ATOM 1138 O O . ARG A 1 148 ? -5.080 -11.077 13.655 1.00 91.44 148 ARG A O 1
ATOM 1145 N N . GLU A 1 149 ? -5.971 -9.063 13.269 1.00 92.88 149 GLU A N 1
ATOM 1146 C CA . GLU A 1 149 ? -4.669 -8.414 13.117 1.00 92.88 149 GLU A CA 1
ATOM 1147 C C . GLU A 1 149 ? -4.035 -8.074 14.455 1.00 92.88 149 GLU A C 1
ATOM 1149 O O . GLU A 1 149 ? -4.710 -7.655 15.396 1.00 92.88 149 GLU A O 1
ATOM 1154 N N . ASN A 1 150 ? -2.711 -8.183 14.509 1.00 94.56 150 ASN A N 1
ATOM 1155 C CA . ASN A 1 150 ? -1.943 -7.529 15.548 1.00 94.56 150 ASN A CA 1
ATOM 1156 C C . ASN A 1 150 ? -1.624 -6.101 15.106 1.00 94.56 150 ASN A C 1
ATOM 1158 O O . ASN A 1 150 ? -1.155 -5.889 13.989 1.00 94.56 150 ASN A O 1
ATOM 1162 N N . ILE A 1 151 ? -1.871 -5.145 15.996 1.00 94.56 151 ILE A N 1
ATOM 1163 C CA . ILE A 1 151 ? -1.574 -3.730 15.810 1.00 94.56 151 ILE A CA 1
ATOM 1164 C C . ILE A 1 151 ? -0.438 -3.360 16.747 1.00 94.56 151 ILE A C 1
ATOM 1166 O O . ILE A 1 151 ? -0.563 -3.513 17.965 1.00 94.56 151 ILE A O 1
ATOM 1170 N N . ALA A 1 152 ? 0.669 -2.891 16.181 1.00 94.75 152 ALA A N 1
ATOM 1171 C CA . ALA A 1 152 ? 1.815 -2.402 16.929 1.00 94.75 152 ALA A CA 1
ATOM 1172 C C . ALA A 1 152 ? 1.838 -0.872 16.888 1.00 94.75 152 ALA A C 1
ATOM 1174 O O . ALA A 1 152 ? 2.065 -0.288 15.834 1.00 94.75 152 ALA A O 1
ATOM 1175 N N . PHE A 1 153 ? 1.623 -0.235 18.038 1.00 94.25 153 PHE A N 1
ATOM 1176 C CA . PHE A 1 153 ? 1.720 1.214 18.198 1.00 94.25 153 PHE A CA 1
ATOM 1177 C C . PHE A 1 153 ? 3.161 1.620 18.490 1.00 94.25 153 PHE A C 1
ATOM 1179 O O . PHE A 1 153 ? 3.821 0.994 19.328 1.00 94.25 153 PHE A O 1
ATOM 1186 N N . SER A 1 154 ? 3.626 2.687 17.846 1.00 93.88 154 SER A N 1
ATOM 1187 C CA . SER A 1 154 ? 4.998 3.178 17.956 1.00 93.88 154 SER A CA 1
ATOM 1188 C C . SER A 1 154 ? 5.058 4.704 18.051 1.00 93.88 154 SER A C 1
ATOM 1190 O O . SER A 1 154 ? 4.241 5.413 17.471 1.00 93.88 154 SER A O 1
ATOM 1192 N N . LEU A 1 155 ? 6.059 5.207 18.774 1.00 91.19 155 LEU A N 1
ATOM 1193 C CA . LEU A 1 155 ? 6.467 6.612 18.784 1.00 91.19 155 LEU A CA 1
ATOM 1194 C C . LEU A 1 155 ? 7.874 6.709 18.211 1.00 91.19 155 LEU A C 1
ATOM 1196 O O . LEU A 1 155 ? 8.851 6.325 18.862 1.00 91.19 155 LEU A O 1
ATOM 1200 N N . GLY A 1 156 ? 7.974 7.178 16.968 1.00 88.31 156 GLY A N 1
ATOM 1201 C CA . GLY A 1 156 ? 9.212 7.060 16.203 1.00 88.31 156 GLY A CA 1
ATOM 1202 C C . GLY A 1 156 ? 9.649 5.593 16.128 1.00 88.31 156 GLY A C 1
ATOM 1203 O O . GLY A 1 156 ? 8.919 4.750 15.616 1.00 88.31 156 GLY A O 1
ATOM 1204 N N . ILE A 1 157 ? 10.825 5.283 16.679 1.00 87.50 157 ILE A N 1
ATOM 1205 C CA . ILE A 1 157 ? 11.387 3.920 16.692 1.00 87.50 157 ILE A CA 1
ATOM 1206 C C . ILE A 1 157 ? 10.935 3.066 17.890 1.00 87.50 157 ILE A C 1
ATOM 1208 O O . ILE A 1 157 ? 11.219 1.869 17.931 1.00 87.50 157 ILE A O 1
ATOM 1212 N N . ILE A 1 158 ? 10.284 3.665 18.893 1.00 90.38 158 ILE A N 1
ATOM 1213 C CA . ILE A 1 158 ? 9.939 2.980 20.144 1.00 90.38 158 ILE A CA 1
ATOM 1214 C C . ILE A 1 158 ? 8.562 2.343 20.002 1.00 90.38 158 ILE A C 1
ATOM 1216 O O . ILE A 1 158 ? 7.563 3.045 19.863 1.00 90.38 158 ILE A O 1
ATOM 1220 N N . ARG A 1 159 ? 8.494 1.014 20.111 1.00 91.50 159 ARG A N 1
ATOM 1221 C CA . ARG A 1 159 ? 7.221 0.293 20.209 1.00 91.50 159 ARG A CA 1
ATOM 1222 C C . ARG A 1 159 ? 6.623 0.489 21.600 1.00 91.50 159 ARG A C 1
ATOM 1224 O O . ARG A 1 159 ? 7.246 0.137 22.596 1.00 91.50 159 ARG A O 1
ATOM 1231 N N . VAL A 1 160 ? 5.406 1.018 21.648 1.00 90.44 160 VAL A N 1
ATOM 1232 C CA . VAL A 1 160 ? 4.691 1.348 22.888 1.00 90.44 160 VAL A CA 1
ATOM 1233 C C . VAL A 1 160 ? 3.801 0.193 23.332 1.00 90.44 160 VAL A C 1
ATOM 1235 O O . VAL A 1 160 ? 3.801 -0.186 24.498 1.00 90.44 160 VAL A O 1
ATOM 1238 N N . LEU A 1 161 ? 3.025 -0.368 22.403 1.00 90.94 161 LEU A N 1
ATOM 1239 C CA . LEU A 1 161 ? 2.041 -1.405 22.699 1.00 90.94 161 LEU A CA 1
ATOM 1240 C C . LEU A 1 161 ? 1.841 -2.306 21.484 1.00 90.94 161 LEU A C 1
ATOM 1242 O O . LEU A 1 161 ? 1.920 -1.862 20.341 1.00 90.94 161 LEU A O 1
ATOM 1246 N N . THR A 1 162 ? 1.538 -3.577 21.724 1.00 92.81 162 THR A N 1
ATOM 1247 C CA . THR A 1 162 ? 0.994 -4.466 20.697 1.00 92.81 162 THR A CA 1
ATOM 1248 C C . THR A 1 162 ? -0.285 -5.089 21.211 1.00 92.81 162 THR A C 1
ATOM 1250 O O . THR A 1 162 ? -0.345 -5.548 22.349 1.00 92.81 162 THR A O 1
ATOM 1253 N N . LEU A 1 163 ? -1.311 -5.087 20.372 1.00 91.75 163 LEU A N 1
ATOM 1254 C CA . LEU A 1 163 ? -2.615 -5.645 20.694 1.00 91.75 163 LEU A CA 1
ATOM 1255 C C . LEU A 1 163 ? -3.166 -6.436 19.522 1.00 91.75 163 LEU A C 1
ATOM 1257 O O . LEU A 1 163 ? -2.720 -6.261 18.395 1.00 91.75 163 LEU A O 1
ATOM 1261 N N . THR A 1 164 ? -4.158 -7.275 19.788 1.00 93.38 164 THR A N 1
ATOM 1262 C CA . THR A 1 164 ? -4.862 -8.024 18.749 1.00 93.38 164 THR A CA 1
ATOM 1263 C C . THR A 1 164 ? -6.261 -7.451 18.568 1.00 93.38 164 THR A C 1
ATOM 1265 O O . THR A 1 164 ? -7.050 -7.408 19.515 1.00 93.38 164 THR A O 1
ATOM 1268 N N . CYS A 1 165 ? -6.584 -7.047 17.347 1.00 93.50 165 CYS A N 1
ATOM 1269 C CA . CYS A 1 165 ? -7.926 -6.687 16.922 1.00 93.50 165 CYS A CA 1
ATOM 1270 C C . CYS A 1 165 ? -8.772 -7.965 16.839 1.00 93.50 165 CYS A C 1
ATOM 1272 O O . CYS A 1 165 ? -8.405 -8.913 16.144 1.00 93.50 165 CYS A O 1
ATOM 1274 N N . ARG A 1 166 ? -9.873 -8.054 17.592 1.00 90.75 166 ARG A N 1
ATOM 1275 C CA . ARG A 1 166 ? -10.744 -9.246 17.607 1.00 90.75 166 ARG A CA 1
ATOM 1276 C C . ARG A 1 166 ? -11.982 -8.982 16.745 1.00 90.75 166 ARG A C 1
ATOM 1278 O O . ARG A 1 166 ? -11.844 -8.518 15.622 1.00 90.75 166 ARG A O 1
ATOM 1285 N N . GLU A 1 167 ? -13.174 -9.288 17.253 1.00 90.88 167 GLU A N 1
ATOM 1286 C CA . GLU A 1 167 ? -14.443 -8.844 16.651 1.00 90.88 167 GLU A CA 1
ATOM 1287 C C . GLU A 1 167 ? -14.655 -7.331 16.823 1.00 90.88 167 GLU A C 1
ATOM 1289 O O . GLU A 1 167 ? -15.395 -6.710 16.070 1.00 90.88 167 GLU A O 1
ATOM 1294 N N . THR A 1 168 ? -13.992 -6.739 17.818 1.00 89.75 168 THR A N 1
ATOM 1295 C CA . THR A 1 168 ? -13.964 -5.303 18.085 1.00 89.75 168 THR A CA 1
ATOM 1296 C C . THR A 1 168 ? -12.521 -4.838 18.264 1.00 89.75 168 THR A C 1
ATOM 1298 O O . THR A 1 168 ? -11.646 -5.609 18.687 1.00 89.75 168 THR A O 1
ATOM 1301 N N . ALA A 1 169 ? -12.264 -3.574 17.933 1.00 89.50 169 ALA A N 1
ATOM 1302 C CA . ALA A 1 169 ? -10.989 -2.932 18.206 1.00 89.50 169 ALA A CA 1
ATOM 1303 C C . ALA A 1 169 ? -10.935 -2.537 19.694 1.00 89.50 169 ALA A C 1
ATOM 1305 O O . ALA A 1 169 ? -11.894 -1.945 20.202 1.00 89.50 169 ALA A O 1
ATOM 1306 N N . PRO A 1 170 ? -9.856 -2.858 20.425 1.00 85.19 170 PRO A N 1
ATOM 1307 C CA . PRO A 1 170 ? -9.758 -2.500 21.833 1.00 85.19 170 PRO A CA 1
ATOM 1308 C C . PRO A 1 170 ? -9.646 -0.984 22.034 1.00 85.19 170 PRO A C 1
ATOM 1310 O O . PRO A 1 170 ? -8.853 -0.300 21.386 1.00 85.19 170 PRO A O 1
ATOM 1313 N N . THR A 1 171 ? -10.393 -0.457 22.999 1.00 85.75 171 THR A N 1
ATOM 1314 C CA . THR A 1 171 ? -10.147 0.896 23.506 1.00 85.75 171 THR A CA 1
ATOM 1315 C C . THR A 1 171 ? -8.962 0.854 24.460 1.00 85.75 171 THR A C 1
ATOM 1317 O O . THR A 1 171 ? -8.981 0.112 25.443 1.00 85.75 171 THR A O 1
ATOM 1320 N N . ILE A 1 172 ? -7.936 1.651 24.180 1.0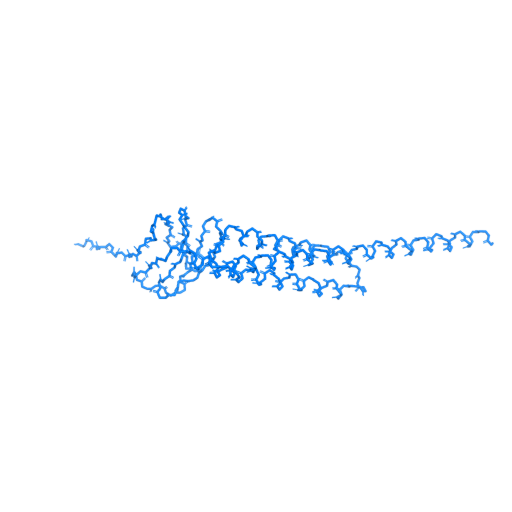0 87.06 172 ILE A N 1
ATOM 1321 C CA . ILE A 1 172 ? -6.690 1.663 24.944 1.00 87.06 172 ILE A CA 1
ATOM 1322 C C . ILE A 1 172 ? -6.725 2.833 25.921 1.00 87.06 172 ILE A C 1
ATOM 1324 O O . ILE A 1 172 ? -6.913 3.987 25.530 1.00 87.06 172 ILE A O 1
ATOM 1328 N N . THR A 1 173 ? -6.507 2.519 27.192 1.00 82.69 173 THR A N 1
ATOM 1329 C CA . THR A 1 173 ? -6.306 3.488 28.269 1.00 82.69 173 THR A CA 1
ATOM 1330 C C . THR A 1 173 ? -5.108 3.014 29.076 1.00 82.69 173 THR A C 1
ATOM 1332 O O . THR A 1 173 ? -5.181 1.971 29.724 1.00 82.69 173 THR A O 1
ATOM 1335 N N . LEU A 1 174 ? -4.006 3.759 29.040 1.00 72.44 174 LEU A N 1
ATOM 1336 C CA . LEU A 1 174 ? -2.884 3.535 29.942 1.00 72.44 174 LEU A CA 1
ATOM 1337 C C . LEU A 1 174 ? -3.244 4.149 31.295 1.00 72.44 174 LEU A C 1
ATOM 1339 O O . LEU A 1 174 ? -3.285 5.370 31.455 1.00 72.44 174 LEU A O 1
ATOM 1343 N N . ILE A 1 175 ? -3.558 3.293 32.263 1.00 67.19 175 ILE A N 1
ATOM 1344 C CA . ILE A 1 175 ? -3.773 3.706 33.648 1.00 67.19 175 ILE A CA 1
ATOM 1345 C C . ILE A 1 175 ? -2.393 3.798 34.302 1.00 67.19 175 ILE A C 1
ATOM 1347 O O . ILE A 1 175 ? -1.636 2.831 34.268 1.00 67.19 175 ILE A O 1
ATOM 1351 N N . GLN A 1 176 ? -2.057 4.953 34.885 1.00 55.41 176 GLN A N 1
ATOM 1352 C CA . GLN A 1 176 ? -0.883 5.054 35.753 1.00 55.41 176 GLN A CA 1
ATOM 1353 C C . GLN A 1 176 ? -1.074 4.107 36.938 1.00 55.41 176 GLN A C 1
ATOM 1355 O O . GLN A 1 176 ? -2.042 4.239 37.690 1.00 55.41 176 GLN A O 1
ATOM 1360 N N . GLU A 1 177 ? -0.151 3.165 37.113 1.00 54.00 177 GLU A N 1
ATOM 1361 C CA . GLU A 1 177 ? -0.058 2.405 38.353 1.00 54.00 177 GLU A CA 1
ATOM 1362 C C . GLU A 1 177 ? 0.141 3.409 39.495 1.00 54.00 177 GLU A C 1
ATOM 1364 O O . GLU A 1 177 ? 1.089 4.200 39.483 1.00 54.00 177 GLU A O 1
ATOM 1369 N N . LYS A 1 178 ? -0.790 3.437 40.458 1.00 49.31 178 LYS A N 1
ATOM 1370 C CA . LYS A 1 178 ? -0.600 4.212 41.685 1.00 49.31 178 LYS A CA 1
ATOM 1371 C C . LYS A 1 178 ? 0.662 3.675 42.348 1.00 49.31 178 LYS A C 1
ATOM 1373 O O . LYS A 1 178 ? 0.665 2.541 42.817 1.00 49.31 178 LYS A O 1
ATOM 1378 N N . GLN A 1 179 ? 1.710 4.492 42.394 1.00 45.50 179 GLN A N 1
ATOM 1379 C CA . GLN A 1 179 ? 2.850 4.246 43.265 1.00 45.50 179 GLN A CA 1
ATOM 1380 C C . GLN A 1 179 ? 2.296 4.195 44.692 1.00 45.50 179 GLN A C 1
ATOM 1382 O O . GLN A 1 179 ? 1.838 5.209 45.219 1.00 45.50 179 GLN A O 1
ATOM 1387 N N . VAL A 1 180 ? 2.234 2.996 45.271 1.00 48.81 180 VAL A N 1
ATOM 1388 C CA . VAL A 1 180 ? 1.950 2.825 46.694 1.00 48.81 180 VAL A CA 1
ATOM 1389 C C . VAL A 1 180 ? 3.196 3.336 47.413 1.00 48.81 180 VAL A C 1
ATOM 1391 O O . VAL A 1 180 ? 4.222 2.659 47.404 1.00 48.81 180 VAL A O 1
ATOM 1394 N N . GLN A 1 181 ? 3.129 4.574 47.909 1.00 42.03 181 GLN A N 1
ATOM 1395 C CA . GLN A 1 181 ? 4.080 5.111 48.885 1.00 42.03 181 GLN A CA 1
ATOM 1396 C C . GLN A 1 181 ? 3.682 4.663 50.286 1.00 42.03 181 GLN A C 1
ATOM 1398 O O . GLN A 1 181 ? 2.461 4.675 50.571 1.00 42.03 181 GLN A O 1
#

Sequence (181 aa):
MKNFIKIIMTLLVFVMLSNKALSDAVADVSVHATNARQAANRAHAEAVKDVPSLATVNAEYKLAKESAALAKESAKTVETDKRDEANVLVEEANEAVADAKKDFNATYEKTGIQGYWKYPSISGLSYTSSVFNYEGETDKGKYYCQKRENIAFSLGIIRVLTLTCRETAPTITLIQEKQVQ